Protein AF-A0A937E155-F1 (afdb_monomer)

Solvent-accessible surface area (backbone atoms only — not comparable to full-atom values): 8074 Å² total; per-residue (Å²): 136,91,81,90,84,81,88,82,86,79,90,78,85,90,86,81,86,84,87,81,91,80,89,68,79,80,74,76,86,60,97,55,85,69,46,85,81,39,83,57,43,39,70,88,52,52,76,50,72,43,89,45,77,86,56,30,34,35,36,32,45,84,72,33,27,31,40,30,44,47,58,80,88,58,76,37,55,81,71,44,78,43,77,45,74,40,62,71,54,90,88,59,69,57,53,38,39,73,38,67,30,33,34,42,29,28,20,81,88,51,72,75,31,80,36,48,29,31,33,37,66,78,38,77,48,85,124

pLDDT: mean 74.6, std 17.2, range [39.94, 92.75]

Sequ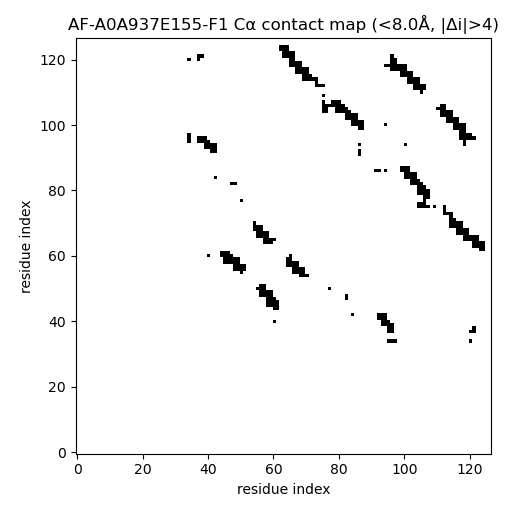ence (127 aa):
MTALIRTPLPLALAGSLLALGACAPTRSSDDAPAFNDQTCFSPSQVRGFQDGPGQTVYLNVGRDSYPLTIFGACPGLDGALGFALEPDAVGVTRLCPGDATRIAVRGSVNPVEYCSARIGPRIEGRR

Structure (mmCIF, N/CA/C/O backbone):
data_AF-A0A937E155-F1
#
_entry.id   AF-A0A937E155-F1
#
loop_
_atom_site.group_PDB
_atom_site.id
_atom_site.type_symbol
_atom_site.label_atom_id
_atom_site.label_alt_id
_atom_site.label_comp_id
_atom_site.label_asym_id
_atom_site.label_entity_id
_atom_site.label_seq_id
_atom_site.pdbx_PDB_ins_code
_atom_site.Cartn_x
_atom_site.Cartn_y
_atom_site.Cartn_z
_atom_site.occupancy
_atom_site.B_iso_or_equiv
_a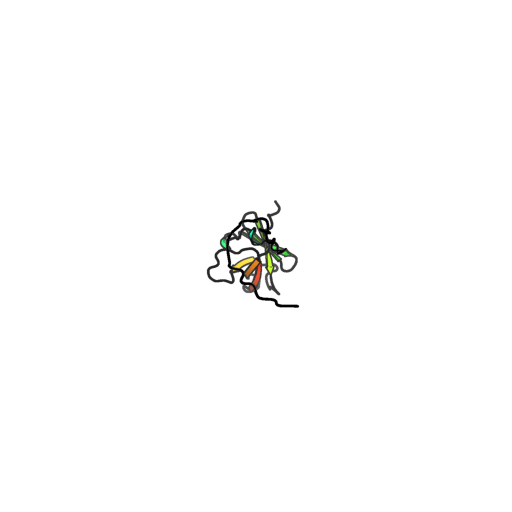tom_site.auth_seq_id
_atom_site.auth_comp_id
_atom_site.auth_asym_id
_atom_site.auth_atom_id
_atom_site.pdbx_PDB_model_num
ATOM 1 N N . MET A 1 1 ? 18.938 26.868 89.698 1.00 39.94 1 MET A N 1
ATOM 2 C CA . MET A 1 1 ? 19.978 25.861 89.406 1.00 39.94 1 MET A CA 1
ATOM 3 C C . MET A 1 1 ? 19.308 24.707 88.678 1.00 39.94 1 MET A C 1
ATOM 5 O O . MET A 1 1 ? 18.253 24.256 89.093 1.00 39.94 1 MET A O 1
ATOM 9 N N . THR A 1 2 ? 19.864 24.386 87.521 1.00 41.28 2 THR A N 1
ATOM 10 C CA . THR A 1 2 ? 19.437 23.469 86.454 1.00 41.28 2 THR A CA 1
ATOM 11 C C . THR A 1 2 ? 19.346 21.995 86.857 1.00 41.28 2 THR A C 1
ATOM 13 O O . THR A 1 2 ? 20.256 21.526 87.531 1.00 41.28 2 THR A O 1
ATOM 16 N N . ALA A 1 3 ? 18.372 21.252 86.307 1.00 46.59 3 ALA A N 1
ATOM 17 C CA . ALA A 1 3 ? 18.592 19.904 85.751 1.00 46.59 3 ALA A CA 1
ATOM 18 C C . ALA A 1 3 ? 17.389 19.425 84.905 1.00 46.59 3 ALA A C 1
ATOM 20 O O . ALA A 1 3 ? 16.290 19.231 85.417 1.00 46.59 3 ALA A O 1
ATOM 21 N N . LEU A 1 4 ? 17.639 19.241 83.601 1.00 55.44 4 LEU A N 1
ATOM 22 C CA . LEU A 1 4 ? 16.850 18.441 82.655 1.00 55.44 4 LEU A CA 1
ATOM 23 C C . LEU A 1 4 ? 16.727 16.988 83.129 1.00 55.44 4 LEU A C 1
ATOM 25 O O . LEU A 1 4 ? 17.674 16.519 83.741 1.00 55.44 4 LEU A O 1
ATOM 29 N N . ILE A 1 5 ? 15.680 16.266 82.702 1.00 59.66 5 ILE A N 1
ATOM 30 C CA . ILE A 1 5 ? 15.704 14.846 82.267 1.00 59.66 5 ILE A CA 1
ATOM 31 C C . ILE A 1 5 ? 14.323 14.561 81.626 1.00 59.66 5 ILE A C 1
ATOM 33 O O . ILE A 1 5 ? 13.294 14.743 82.261 1.00 59.66 5 ILE A O 1
ATOM 37 N N . ARG A 1 6 ? 14.248 14.437 80.293 1.00 50.75 6 ARG A N 1
ATOM 38 C CA . ARG A 1 6 ? 14.347 13.203 79.476 1.00 50.75 6 ARG A CA 1
ATOM 39 C C . ARG A 1 6 ? 12.969 12.539 79.296 1.00 50.75 6 ARG A C 1
ATOM 41 O O . ARG A 1 6 ? 12.444 11.890 80.191 1.00 50.75 6 ARG A O 1
ATOM 48 N N . THR A 1 7 ? 12.402 12.747 78.112 1.00 54.28 7 THR A N 1
ATOM 49 C CA . THR A 1 7 ? 11.187 12.109 77.588 1.00 54.28 7 THR A CA 1
ATOM 50 C C . THR A 1 7 ? 11.317 10.585 77.518 1.00 54.28 7 THR A C 1
ATOM 52 O O . THR A 1 7 ? 12.400 10.060 77.249 1.00 54.28 7 THR A O 1
ATOM 55 N N . PRO A 1 8 ? 10.187 9.879 77.663 1.00 48.75 8 PRO A N 1
ATOM 56 C CA . PRO A 1 8 ? 9.819 8.907 76.639 1.00 48.75 8 PRO A CA 1
ATOM 57 C C . PRO A 1 8 ? 8.359 9.097 76.205 1.00 48.75 8 PRO A C 1
ATOM 59 O O . PRO A 1 8 ? 7.442 9.099 77.021 1.00 48.75 8 PRO A O 1
ATOM 62 N N . LEU A 1 9 ? 8.159 9.273 74.899 1.00 51.12 9 LEU A N 1
ATOM 63 C CA . LEU A 1 9 ? 6.852 9.341 74.249 1.00 51.12 9 LEU A CA 1
ATOM 64 C C . LEU A 1 9 ? 6.442 7.906 73.864 1.00 51.12 9 LEU A C 1
ATOM 66 O O . LEU A 1 9 ? 7.111 7.326 73.004 1.00 51.12 9 LEU A O 1
ATOM 70 N N . PRO A 1 10 ? 5.404 7.296 74.466 1.00 53.25 10 PRO A N 1
ATOM 71 C CA . PRO A 1 10 ? 4.886 6.034 73.974 1.00 53.25 10 PRO A CA 1
ATOM 72 C C . PRO A 1 10 ? 3.871 6.286 72.854 1.00 53.25 10 PRO A C 1
ATOM 74 O O . PRO A 1 10 ? 3.034 7.185 72.921 1.00 53.25 10 PRO A O 1
ATOM 77 N N . LEU A 1 11 ? 3.984 5.457 71.817 1.00 55.88 11 LEU A N 1
ATOM 78 C CA . LEU A 1 11 ? 3.020 5.285 70.739 1.00 55.88 11 LEU A CA 1
ATOM 79 C C . LEU A 1 11 ? 1.590 5.067 71.266 1.00 55.88 11 LEU A C 1
ATOM 81 O O . LEU A 1 11 ? 1.359 4.140 72.037 1.00 55.88 11 LEU A O 1
ATOM 85 N N . ALA A 1 12 ? 0.630 5.815 70.723 1.00 50.75 12 ALA A N 1
ATOM 86 C CA . ALA A 1 12 ? -0.749 5.364 70.506 1.00 50.75 12 ALA A CA 1
ATOM 87 C C . ALA A 1 12 ? -1.350 6.225 69.374 1.00 50.75 12 ALA A C 1
ATOM 89 O O . ALA A 1 12 ? -1.503 7.430 69.526 1.00 50.75 12 ALA A O 1
ATOM 90 N N . LEU A 1 13 ? -1.343 5.745 68.132 1.00 45.81 13 LEU A N 1
ATOM 91 C CA . LEU A 1 13 ? -2.407 4.971 67.478 1.00 45.81 13 LEU A CA 1
ATOM 92 C C . LEU A 1 13 ? -3.696 5.772 67.182 1.00 45.81 13 LEU A C 1
ATOM 94 O O . LEU A 1 13 ? -4.449 6.111 68.086 1.00 45.81 13 LEU A O 1
ATOM 98 N N . ALA A 1 14 ? -3.966 5.879 65.875 1.00 47.88 14 ALA A N 1
ATOM 99 C CA . ALA A 1 14 ? -5.273 5.946 65.209 1.00 47.88 14 ALA A CA 1
ATOM 100 C C . ALA A 1 14 ? -6.019 7.295 65.089 1.00 47.88 14 ALA 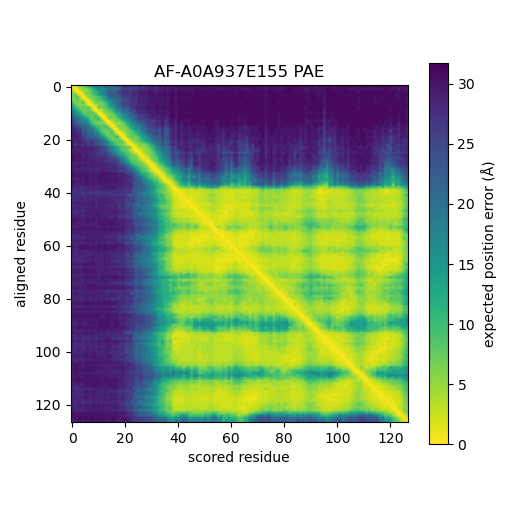A C 1
ATOM 102 O O . ALA A 1 14 ? -6.257 8.008 66.055 1.00 47.88 14 ALA A O 1
ATOM 103 N N . GLY A 1 15 ? -6.468 7.568 63.855 1.00 45.06 15 GLY A N 1
ATOM 104 C CA . GLY A 1 15 ? -7.380 8.656 63.480 1.00 45.06 15 GLY A CA 1
ATOM 105 C C . GLY A 1 15 ? -7.052 9.213 62.088 1.00 45.06 15 GLY A C 1
ATOM 106 O O . GLY A 1 15 ? -6.450 10.266 61.976 1.00 45.06 15 GLY A O 1
ATOM 107 N N . SER A 1 16 ? -7.175 8.416 61.025 1.00 48.19 16 SER A N 1
ATOM 108 C CA . SER A 1 16 ? -8.358 8.374 60.143 1.00 48.19 16 SER A CA 1
ATOM 109 C C . SER A 1 16 ? -8.468 9.532 59.136 1.00 48.19 16 SER A C 1
ATOM 111 O O . SER A 1 16 ? -8.804 10.653 59.488 1.00 48.19 16 SER A O 1
ATOM 113 N N . LEU A 1 17 ? -8.308 9.148 57.861 1.00 54.31 17 LEU A N 1
ATOM 114 C CA . LEU A 1 17 ? -9.102 9.567 56.694 1.00 54.31 17 LEU A CA 1
ATOM 115 C C . LEU A 1 17 ? -9.087 11.049 56.278 1.00 54.31 17 LEU A C 1
ATOM 117 O O . LEU A 1 17 ? -9.969 11.821 56.634 1.00 54.31 17 L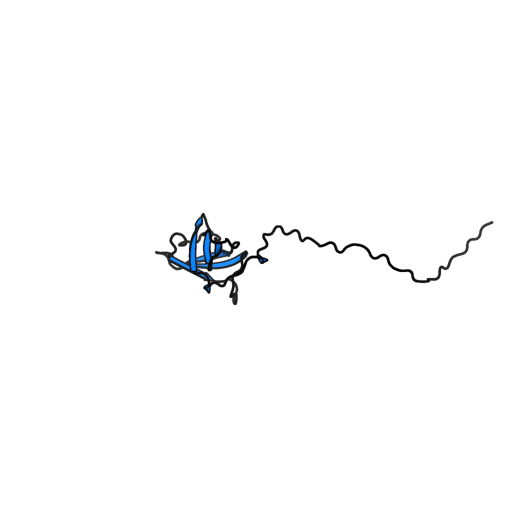EU A O 1
ATOM 121 N N . LEU A 1 18 ? -8.204 11.361 55.324 1.00 50.47 18 LEU A N 1
ATOM 122 C CA . LEU A 1 18 ? -8.468 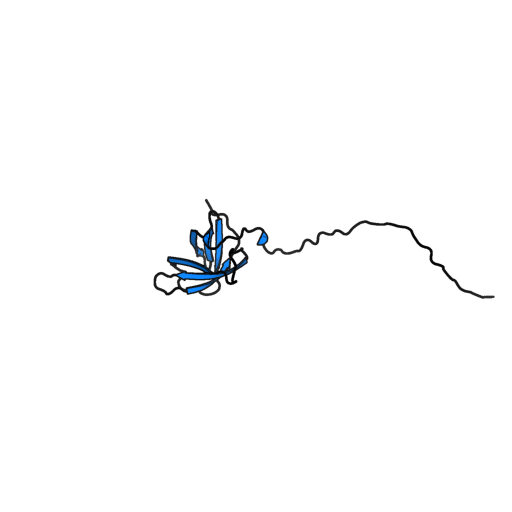12.344 54.270 1.00 50.47 18 LEU A CA 1
ATOM 123 C C . LEU A 1 18 ? -8.128 11.702 52.919 1.00 50.47 18 LEU A C 1
ATOM 125 O O . LEU A 1 18 ? -7.007 11.773 52.426 1.00 50.47 18 LEU A O 1
ATOM 129 N N . ALA A 1 19 ? -9.117 11.019 52.344 1.00 57.91 19 ALA A N 1
ATOM 130 C CA . ALA A 1 19 ? -9.165 10.790 50.909 1.00 57.91 19 ALA A CA 1
ATOM 131 C C . ALA A 1 19 ? -9.598 12.102 50.255 1.00 57.91 19 ALA A C 1
ATOM 133 O O . ALA A 1 19 ? -10.612 12.633 50.687 1.00 57.91 19 ALA A O 1
ATOM 134 N N . LEU A 1 20 ? -8.865 12.594 49.251 1.00 52.38 20 LEU A N 1
ATOM 135 C CA . LEU A 1 20 ? -9.382 13.356 48.103 1.00 52.38 20 LEU A CA 1
ATOM 136 C C . LEU A 1 20 ? -8.225 13.714 47.154 1.00 52.38 20 LEU A C 1
ATOM 138 O O . LEU A 1 20 ? -7.369 14.527 47.481 1.00 52.38 20 LEU A O 1
ATOM 142 N N . GLY A 1 21 ? -8.270 13.142 45.947 1.00 54.84 21 GLY A N 1
ATOM 143 C CA . GLY A 1 21 ? -7.713 13.768 44.746 1.00 54.84 21 GLY A CA 1
ATOM 144 C C . GLY A 1 21 ? -6.361 13.252 44.260 1.00 54.84 21 GLY A C 1
ATOM 145 O O . GLY A 1 21 ? -5.334 13.786 44.649 1.00 54.84 21 GLY A O 1
ATOM 146 N N . ALA A 1 22 ? -6.389 12.283 43.333 1.00 48.19 22 ALA A N 1
ATOM 147 C CA . ALA A 1 22 ? -5.553 12.279 42.119 1.00 48.19 22 ALA A CA 1
ATOM 148 C C . ALA A 1 22 ? -5.807 11.024 41.251 1.00 48.19 22 ALA A C 1
ATOM 150 O O . ALA A 1 22 ? -4.887 10.284 40.923 1.00 48.19 22 ALA A O 1
ATOM 151 N N . CYS A 1 23 ? -7.051 10.786 40.819 1.00 48.56 23 CYS A N 1
ATOM 152 C CA . CYS A 1 23 ? -7.253 10.115 39.528 1.00 48.56 23 CYS A CA 1
ATOM 153 C C . CYS A 1 23 ? -7.117 11.189 38.448 1.00 48.56 23 CYS A C 1
ATOM 155 O O . CYS A 1 23 ? -8.108 11.696 37.928 1.00 48.56 23 CYS A O 1
ATOM 157 N N . ALA A 1 24 ? -5.884 11.616 38.183 1.00 55.50 24 ALA A N 1
ATOM 158 C CA . ALA A 1 24 ? -5.604 12.371 36.977 1.00 55.50 24 ALA A CA 1
ATOM 159 C C . ALA A 1 24 ? -5.672 11.373 35.813 1.00 55.50 24 ALA A C 1
ATOM 161 O O . ALA A 1 24 ? -4.910 10.403 35.824 1.00 55.50 24 ALA A O 1
ATOM 162 N N . PRO A 1 25 ? -6.557 11.555 34.816 1.00 52.88 25 PRO A N 1
ATOM 163 C CA . PRO A 1 25 ? -6.378 10.850 33.567 1.00 52.88 25 PRO A CA 1
ATOM 164 C C . PRO A 1 25 ? -5.065 11.372 32.994 1.00 52.88 25 PRO A C 1
ATOM 166 O O . PRO A 1 25 ? -4.954 12.544 32.628 1.00 52.88 25 PRO A O 1
ATOM 169 N N . THR A 1 26 ? -4.050 10.516 32.948 1.00 58.19 26 THR A N 1
ATOM 170 C CA . THR A 1 26 ? -2.925 10.707 32.046 1.00 58.19 26 THR A CA 1
ATOM 171 C C . THR A 1 26 ? -3.522 10.705 30.644 1.00 58.19 26 THR A C 1
ATOM 173 O O . THR A 1 26 ? -3.726 9.652 30.043 1.00 58.19 26 THR A O 1
ATOM 176 N N . ARG A 1 27 ? -3.902 11.888 30.145 1.00 51.41 27 ARG A N 1
ATOM 177 C CA . ARG A 1 27 ? -4.047 12.109 28.712 1.00 51.41 27 ARG A CA 1
ATOM 178 C C . ARG A 1 27 ? -2.658 11.855 28.162 1.00 51.41 27 ARG A C 1
ATOM 180 O O . ARG A 1 27 ? -1.788 12.713 28.282 1.00 51.41 27 ARG A O 1
ATOM 187 N N . SER A 1 28 ? -2.439 10.638 27.682 1.00 49.28 28 SER A N 1
ATOM 188 C CA . SER A 1 28 ? -1.285 10.330 26.862 1.00 49.28 28 SER A CA 1
ATOM 189 C C . SER A 1 28 ? -1.352 11.290 25.686 1.00 49.28 28 SER A C 1
ATOM 191 O O . SER A 1 28 ? -2.238 11.189 24.839 1.00 49.28 28 SER A O 1
ATOM 193 N N . SER A 1 29 ? -0.483 12.293 25.725 1.00 54.25 29 SER A N 1
ATOM 194 C CA . SER A 1 29 ? -0.141 13.102 24.573 1.00 54.25 29 SER A CA 1
ATOM 195 C C . SER A 1 29 ? 0.497 12.172 23.555 1.00 54.25 29 SER A C 1
ATOM 197 O O . SER A 1 29 ? 1.700 11.954 23.589 1.00 54.25 29 SER A O 1
ATOM 199 N N . ASP A 1 30 ? -0.320 11.617 22.676 1.00 44.12 30 ASP A N 1
ATOM 200 C CA . ASP A 1 30 ? 0.135 11.138 21.386 1.00 44.12 30 ASP A CA 1
ATOM 201 C C . ASP A 1 30 ? -0.827 11.723 20.361 1.00 44.12 30 ASP A C 1
ATOM 203 O O . ASP A 1 30 ? -1.879 11.169 20.051 1.00 44.12 30 ASP A O 1
ATOM 207 N N . ASP A 1 31 ? -0.442 12.888 19.843 1.00 47.00 31 ASP A N 1
ATOM 208 C CA . ASP A 1 31 ? -0.884 13.407 18.546 1.00 47.00 31 ASP A CA 1
ATOM 209 C C . ASP A 1 31 ? -0.239 12.549 17.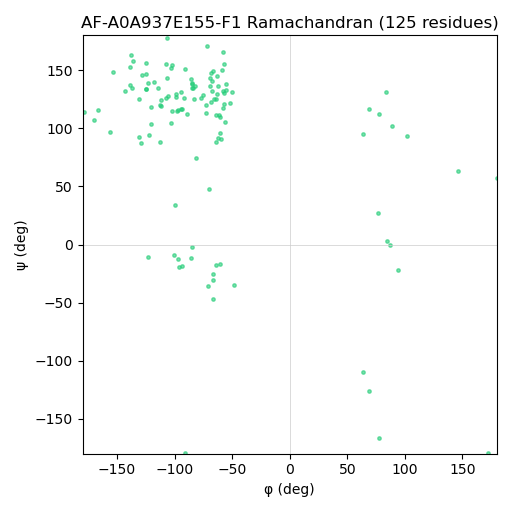431 1.00 47.00 31 ASP A C 1
ATOM 211 O O . ASP A 1 31 ? 0.402 13.024 16.498 1.00 47.00 31 ASP A O 1
ATOM 215 N N . ALA A 1 32 ? -0.333 11.229 17.586 1.00 51.28 32 ALA A N 1
ATOM 216 C CA . ALA A 1 32 ? -0.206 10.276 16.511 1.00 51.28 32 ALA A CA 1
ATOM 217 C C . ALA A 1 32 ?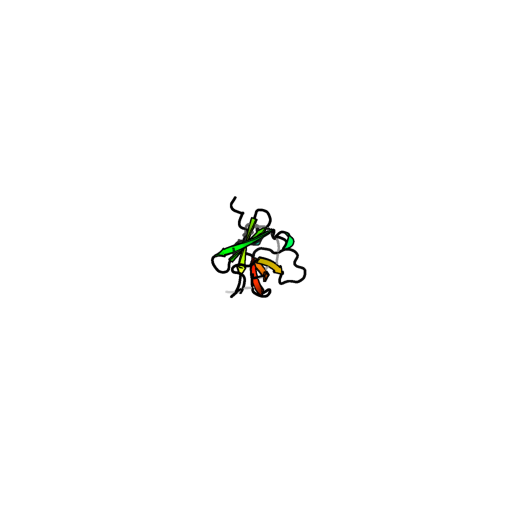 -1.641 10.059 16.023 1.00 51.28 32 ALA A C 1
ATOM 219 O O . ALA A 1 32 ? -2.510 9.758 16.848 1.00 51.28 32 ALA A O 1
ATOM 220 N N . PRO A 1 33 ? -1.941 10.220 14.721 1.00 46.69 33 PRO A N 1
ATOM 221 C CA . PRO A 1 33 ? -3.270 9.904 14.220 1.00 46.69 33 PRO A CA 1
ATOM 222 C C . PRO A 1 33 ? -3.606 8.488 14.682 1.00 46.69 33 PRO A C 1
ATOM 224 O O . PRO A 1 33 ? -2.837 7.560 14.438 1.00 46.69 33 PRO A O 1
ATOM 227 N N . ALA A 1 34 ? -4.703 8.339 15.426 1.00 46.16 34 ALA A N 1
ATOM 228 C CA . ALA A 1 34 ? -5.105 7.070 16.007 1.00 46.16 34 ALA A CA 1
ATOM 229 C C . ALA A 1 34 ? -5.419 6.071 14.880 1.00 46.16 34 ALA A C 1
ATOM 231 O O . ALA A 1 34 ? -6.558 5.935 14.438 1.00 46.16 34 ALA A O 1
ATOM 232 N N . PHE A 1 35 ? -4.396 5.352 14.411 1.00 49.09 35 PHE A N 1
ATOM 233 C CA . PHE A 1 35 ? -4.525 4.257 13.448 1.00 49.09 35 PHE A CA 1
ATOM 234 C C . PHE A 1 35 ? -5.420 3.128 14.000 1.00 49.09 35 PHE A C 1
ATOM 236 O O . PHE A 1 35 ? -5.951 2.327 13.240 1.00 49.09 35 PHE A O 1
ATOM 243 N N . ASN A 1 36 ? -5.647 3.108 15.320 1.00 45.31 36 ASN A N 1
ATOM 244 C CA . ASN A 1 36 ? -6.488 2.142 16.031 1.00 45.31 36 ASN A CA 1
ATOM 245 C C . ASN A 1 36 ? -7.992 2.232 15.695 1.00 45.31 36 ASN A C 1
ATOM 247 O O . ASN A 1 36 ? -8.686 1.225 15.795 1.00 45.31 36 ASN A O 1
ATOM 251 N N . ASP A 1 37 ? -8.497 3.391 15.253 1.00 49.22 37 ASP A N 1
ATOM 252 C CA . ASP A 1 37 ? -9.902 3.540 14.819 1.00 49.22 37 ASP A CA 1
ATOM 253 C C . ASP A 1 37 ? -10.121 3.138 13.351 1.00 49.22 37 ASP A C 1
ATOM 255 O O . ASP A 1 37 ? -11.238 3.181 12.822 1.00 49.22 37 ASP A O 1
ATOM 259 N N . GLN A 1 38 ? -9.055 2.756 12.648 1.00 63.00 38 GLN A N 1
ATOM 260 C CA . GLN A 1 38 ? -9.107 2.504 11.221 1.00 63.00 38 GLN A CA 1
ATOM 261 C C . GLN A 1 38 ? -9.269 1.006 10.978 1.00 63.00 38 GLN A C 1
ATOM 263 O O . GLN A 1 38 ? -8.423 0.186 11.320 1.00 63.00 38 GLN A O 1
ATOM 268 N N . THR A 1 39 ? -10.408 0.638 10.393 1.00 81.38 39 THR A N 1
ATOM 269 C CA . THR A 1 39 ? -10.765 -0.759 10.144 1.00 81.38 39 THR A CA 1
ATOM 270 C C . THR A 1 39 ? -9.697 -1.442 9.288 1.00 81.38 39 THR A C 1
ATOM 272 O O . THR A 1 39 ? -9.482 -1.053 8.140 1.00 81.38 39 THR A O 1
ATOM 275 N N . CYS A 1 40 ? -9.046 -2.467 9.840 1.00 87.94 40 CYS A N 1
ATOM 276 C CA . CYS A 1 40 ? -8.134 -3.329 9.093 1.00 87.94 40 CYS A CA 1
ATOM 277 C C . CYS A 1 40 ? -8.906 -4.177 8.076 1.00 87.94 40 CYS A C 1
ATOM 279 O O . CYS A 1 40 ? -10.028 -4.625 8.342 1.00 87.94 40 CYS A O 1
ATOM 281 N N . PHE A 1 41 ? -8.286 -4.474 6.940 1.00 88.62 41 PHE A N 1
ATOM 282 C CA . PHE A 1 41 ? -8.905 -5.233 5.855 1.00 88.62 41 PHE A CA 1
ATOM 283 C C . PHE A 1 41 ? -8.074 -6.455 5.479 1.00 88.62 41 PHE A C 1
ATOM 285 O O . PH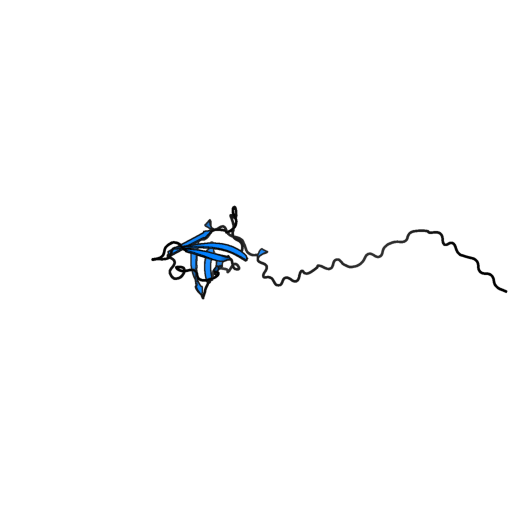E A 1 41 ? -6.878 -6.512 5.731 1.00 88.62 41 PHE A O 1
ATOM 292 N N . SER A 1 42 ? -8.699 -7.468 4.885 1.00 88.44 42 SER A N 1
ATOM 293 C CA . SER A 1 42 ? -7.951 -8.607 4.339 1.00 88.44 42 SER A CA 1
ATOM 294 C C . SER A 1 42 ? -7.490 -8.296 2.911 1.00 88.44 42 SER A C 1
ATOM 296 O O . SER A 1 42 ? -8.291 -7.740 2.159 1.00 88.44 42 SER A O 1
ATOM 298 N N . PRO A 1 43 ? -6.281 -8.707 2.479 1.00 86.94 43 PRO A N 1
ATOM 299 C CA . PRO A 1 43 ? -5.837 -8.558 1.087 1.00 86.94 43 PRO A CA 1
ATOM 300 C C . PRO A 1 43 ? -6.864 -9.049 0.054 1.00 86.94 43 PRO A C 1
ATOM 302 O O . PRO A 1 43 ? -7.046 -8.438 -0.993 1.00 86.94 43 PRO A O 1
ATOM 305 N N . SER A 1 44 ? -7.609 -10.106 0.391 1.00 84.62 44 SER A N 1
ATOM 306 C CA . SER A 1 44 ? -8.682 -10.678 -0.438 1.00 84.62 44 SER A CA 1
ATOM 307 C C . SER A 1 44 ? -9.887 -9.750 -0.676 1.00 84.62 44 SER A C 1
ATOM 309 O O . SER A 1 44 ? -10.687 -9.988 -1.580 1.00 84.62 44 SER A O 1
ATOM 311 N N . GLN A 1 45 ? -10.043 -8.696 0.129 1.00 88.44 45 GLN A N 1
ATOM 312 C CA . GLN A 1 45 ? -11.123 -7.712 0.008 1.00 88.44 45 GLN A CA 1
ATOM 313 C C . GLN A 1 45 ? -10.794 -6.591 -0.982 1.00 88.44 45 GLN A C 1
ATOM 315 O O . GLN A 1 45 ? -11.691 -5.826 -1.348 1.00 88.44 45 GLN A O 1
ATOM 320 N N . VAL A 1 46 ? -9.537 -6.491 -1.422 1.00 89.31 46 VAL A N 1
ATOM 321 C CA . VAL A 1 46 ? -9.107 -5.500 -2.407 1.00 89.31 46 VAL A CA 1
ATOM 322 C C . VAL A 1 46 ? -9.732 -5.836 -3.755 1.00 89.31 46 VAL A C 1
ATOM 324 O O . VAL A 1 46 ? -9.578 -6.936 -4.283 1.00 89.31 46 VAL A O 1
ATOM 327 N N . ARG A 1 47 ? -10.479 -4.882 -4.306 1.00 89.00 47 ARG A N 1
ATOM 328 C CA . ARG A 1 47 ? -11.170 -5.024 -5.596 1.00 89.00 47 ARG A CA 1
ATOM 329 C C . ARG A 1 47 ? -10.380 -4.443 -6.758 1.00 89.00 47 ARG A C 1
ATOM 331 O O . ARG A 1 47 ? -10.645 -4.791 -7.901 1.00 89.00 47 ARG A O 1
ATOM 338 N N . GLY A 1 48 ? -9.424 -3.575 -6.464 1.00 89.12 48 GLY A N 1
ATOM 339 C CA . GLY A 1 48 ? -8.554 -2.958 -7.449 1.00 89.12 48 GLY A CA 1
ATOM 340 C C . GLY A 1 48 ? -7.693 -1.882 -6.812 1.00 89.12 48 GLY A C 1
ATOM 341 O O . GLY A 1 48 ? -7.801 -1.611 -5.614 1.00 89.12 48 GLY A O 1
ATOM 342 N N . PHE A 1 49 ? -6.873 -1.250 -7.634 1.00 89.62 49 PHE A N 1
ATOM 343 C CA . PHE A 1 49 ? -5.981 -0.170 -7.245 1.00 89.62 49 PHE A CA 1
ATOM 344 C C . PHE A 1 49 ? -6.048 0.948 -8.288 1.00 89.62 49 PHE A C 1
ATOM 346 O O . PHE A 1 49 ? -6.496 0.725 -9.413 1.00 89.62 49 PHE A O 1
ATOM 353 N N . GLN A 1 50 ? -5.667 2.151 -7.888 1.00 88.94 50 GLN A N 1
ATOM 354 C CA . GLN A 1 50 ? -5.606 3.334 -8.737 1.00 88.94 50 GLN A CA 1
ATOM 355 C C . GLN A 1 50 ? -4.310 4.073 -8.437 1.00 88.94 50 GLN A C 1
ATOM 357 O O . GLN A 1 50 ? -3.971 4.271 -7.268 1.00 88.94 50 GLN A O 1
ATOM 362 N N . ASP A 1 51 ? -3.610 4.499 -9.478 1.00 86.75 51 ASP A N 1
ATOM 363 C CA . ASP A 1 51 ? -2.393 5.281 -9.314 1.00 86.75 51 ASP A CA 1
ATOM 364 C C . ASP A 1 51 ? -2.730 6.658 -8.733 1.00 86.75 51 ASP A C 1
ATOM 366 O O . ASP A 1 51 ? -3.670 7.338 -9.155 1.00 86.75 51 ASP A O 1
ATOM 370 N N . GLY A 1 52 ? -1.986 7.042 -7.703 1.00 85.38 52 GLY A N 1
ATOM 371 C CA . GLY A 1 52 ? -2.066 8.342 -7.062 1.00 85.38 52 GLY A CA 1
ATOM 372 C C . GLY A 1 52 ? -0.861 9.214 -7.412 1.00 85.38 52 GLY A C 1
ATOM 373 O O . GLY A 1 52 ? 0.057 8.792 -8.113 1.00 85.38 52 GLY A O 1
ATOM 374 N N . PRO A 1 53 ? -0.830 10.460 -6.920 1.00 83.12 53 PRO A N 1
ATOM 375 C CA . PRO A 1 53 ? 0.313 11.332 -7.134 1.00 83.12 53 PRO A CA 1
ATOM 376 C C . PRO A 1 53 ? 1.558 10.826 -6.385 1.00 83.12 53 PRO A C 1
ATOM 378 O O . PRO A 1 53 ? 1.492 10.403 -5.225 1.00 83.12 53 PRO A O 1
ATOM 381 N N . GLY A 1 54 ? 2.719 10.946 -7.033 1.00 85.25 54 GLY A N 1
ATOM 382 C CA . GLY A 1 54 ? 4.015 10.602 -6.447 1.00 85.25 54 GLY A CA 1
ATOM 383 C C . GLY A 1 54 ? 4.176 9.097 -6.230 1.00 85.25 54 GLY A C 1
ATOM 384 O O . GLY A 1 54 ? 4.023 8.315 -7.156 1.00 85.25 54 GLY A O 1
ATOM 385 N N . GLN A 1 55 ? 4.504 8.692 -5.002 1.00 86.56 55 GLN A N 1
ATOM 386 C CA . GLN A 1 55 ? 4.692 7.285 -4.615 1.00 86.56 55 GLN A CA 1
ATOM 387 C C . GLN A 1 55 ? 3.452 6.724 -3.906 1.00 86.56 55 GLN A C 1
ATOM 389 O O . GLN A 1 55 ? 3.570 5.942 -2.963 1.00 86.56 55 GLN A O 1
ATOM 394 N N . THR A 1 56 ? 2.260 7.171 -4.307 1.00 89.88 56 THR A N 1
ATOM 395 C CA . THR A 1 56 ? 1.001 6.797 -3.652 1.00 89.88 56 THR A CA 1
ATOM 396 C C . THR A 1 56 ? 0.134 5.974 -4.589 1.00 89.88 56 THR A C 1
ATOM 398 O O . THR A 1 56 ? -0.072 6.360 -5.731 1.00 89.88 56 THR A O 1
ATOM 401 N N . VAL A 1 57 ? -0.436 4.882 -4.089 1.00 91.00 57 VAL A N 1
ATOM 402 C CA . VAL A 1 57 ? -1.429 4.061 -4.797 1.00 91.00 57 VAL A CA 1
ATOM 403 C C . VAL A 1 57 ? -2.671 3.956 -3.933 1.00 91.00 57 VAL A C 1
ATOM 405 O O . VAL A 1 57 ? -2.569 3.675 -2.748 1.00 91.00 57 VAL A O 1
ATOM 408 N N . TYR A 1 58 ? -3.855 4.144 -4.490 1.00 92.00 58 TYR A N 1
ATOM 409 C CA . TYR A 1 58 ? -5.101 3.978 -3.752 1.00 92.00 58 TYR A CA 1
ATOM 410 C C . TYR A 1 58 ? -5.652 2.572 -3.957 1.00 92.00 58 TYR A C 1
ATOM 412 O O . TYR A 1 58 ? -6.014 2.189 -5.066 1.00 92.00 58 TYR A O 1
ATOM 420 N N . LEU A 1 59 ? -5.744 1.798 -2.880 1.00 91.50 59 LEU A N 1
ATOM 421 C CA . LEU A 1 59 ? -6.413 0.503 -2.873 1.00 91.50 59 LEU A CA 1
ATOM 422 C C . LEU A 1 59 ? -7.907 0.683 -2.655 1.00 91.50 59 LEU A C 1
ATOM 424 O O . LEU A 1 59 ? -8.312 1.385 -1.733 1.00 91.50 59 LEU A O 1
ATOM 428 N N . ASN A 1 60 ? -8.723 -0.016 -3.435 1.00 90.81 60 ASN A N 1
ATOM 429 C CA . ASN A 1 60 ? -10.172 -0.025 -3.274 1.00 90.81 60 ASN A CA 1
ATOM 430 C C . ASN A 1 60 ? -10.602 -1.252 -2.480 1.00 90.81 60 ASN A C 1
ATOM 432 O O . ASN A 1 60 ? -10.466 -2.387 -2.947 1.00 90.81 60 ASN A O 1
ATOM 436 N N . VAL A 1 61 ? -11.151 -1.022 -1.293 1.00 89.88 61 VAL A N 1
ATOM 437 C CA . VAL A 1 61 ? -11.584 -2.058 -0.358 1.00 89.88 61 VAL A CA 1
ATOM 438 C C . VAL A 1 61 ? -13.066 -1.853 -0.070 1.00 89.88 61 VAL A C 1
ATOM 440 O O . VAL A 1 61 ? -13.473 -1.078 0.794 1.00 89.88 61 VAL A O 1
ATOM 443 N N . GLY A 1 62 ? -13.909 -2.557 -0.825 1.00 87.00 62 GLY A N 1
ATOM 444 C CA . GLY A 1 62 ? -15.357 -2.379 -0.743 1.00 87.00 62 GLY A CA 1
ATOM 445 C C . GLY A 1 62 ? -15.774 -0.968 -1.165 1.00 87.00 62 GLY A C 1
ATOM 446 O O . GLY A 1 62 ? -15.721 -0.649 -2.348 1.00 87.00 62 GLY A O 1
ATOM 447 N N . ARG A 1 63 ? -16.217 -0.156 -0.200 1.00 85.12 63 ARG A N 1
ATOM 448 C CA . ARG A 1 63 ? -16.656 1.237 -0.411 1.00 85.12 63 ARG A CA 1
ATOM 449 C C . ARG A 1 63 ? -15.601 2.279 -0.020 1.00 85.12 63 ARG A C 1
ATOM 451 O O . ARG A 1 63 ? -15.808 3.467 -0.242 1.00 85.12 63 ARG A O 1
ATOM 458 N N . ASP A 1 64 ? -14.528 1.825 0.613 1.00 89.06 64 ASP A N 1
ATOM 459 C CA . ASP A 1 64 ? -13.483 2.668 1.171 1.00 89.06 64 ASP A CA 1
ATOM 460 C C . ASP A 1 64 ? -12.218 2.552 0.313 1.00 89.06 64 ASP A C 1
ATOM 462 O O . ASP A 1 64 ? -11.983 1.537 -0.354 1.00 89.06 64 ASP A O 1
ATOM 466 N N . SER A 1 65 ? -11.385 3.586 0.355 1.00 90.62 65 SER A N 1
ATOM 467 C CA . SER A 1 65 ? -10.084 3.619 -0.300 1.00 90.62 65 SER A CA 1
ATOM 468 C C . SER A 1 65 ? -8.972 3.767 0.736 1.00 90.62 65 SER A C 1
ATOM 470 O O . SER A 1 65 ? -9.089 4.528 1.692 1.00 90.62 65 SER A O 1
ATOM 472 N N . TYR A 1 66 ? -7.870 3.051 0.549 1.00 91.94 66 TYR A N 1
ATOM 473 C CA . TYR A 1 66 ? -6.705 3.120 1.429 1.00 91.94 66 TYR A CA 1
ATOM 474 C C . TYR A 1 66 ? -5.493 3.562 0.607 1.00 91.94 66 TYR A C 1
ATOM 476 O O . TYR A 1 66 ? -5.128 2.859 -0.337 1.00 91.94 66 TYR A O 1
ATOM 484 N N . PRO A 1 67 ? -4.867 4.710 0.915 1.00 92.62 67 PRO A N 1
ATOM 485 C CA . PRO A 1 67 ? -3.632 5.106 0.266 1.00 92.62 67 PRO A CA 1
ATOM 486 C C . PRO A 1 67 ? -2.511 4.170 0.718 1.00 92.62 67 PRO A C 1
ATOM 488 O O . PRO A 1 67 ? -2.380 3.859 1.897 1.00 92.62 67 PRO A O 1
ATOM 491 N N . LEU A 1 68 ? -1.686 3.742 -0.217 1.00 92.75 68 LEU A N 1
ATOM 492 C CA . LEU A 1 68 ? -0.466 2.993 0.001 1.00 92.75 68 LEU A CA 1
ATOM 493 C C . LEU A 1 68 ? 0.691 3.897 -0.377 1.00 92.75 68 LEU A C 1
ATOM 495 O O . LEU A 1 68 ? 0.787 4.320 -1.526 1.00 92.75 68 LEU A O 1
ATOM 499 N N . THR A 1 69 ? 1.564 4.187 0.576 1.00 92.75 69 THR A N 1
ATOM 500 C CA . THR A 1 69 ? 2.792 4.932 0.311 1.00 92.75 69 THR A CA 1
ATOM 501 C C . THR A 1 69 ? 3.909 3.942 0.050 1.00 92.75 69 THR A C 1
ATOM 503 O O . THR A 1 69 ? 4.263 3.155 0.926 1.00 92.75 69 THR A O 1
ATOM 506 N N . ILE A 1 70 ? 4.449 3.970 -1.158 1.00 91.50 70 ILE A N 1
ATOM 507 C CA . ILE A 1 70 ? 5.554 3.123 -1.588 1.00 91.50 70 ILE A CA 1
ATOM 508 C C . ILE A 1 70 ? 6.865 3.777 -1.169 1.00 91.50 70 ILE A C 1
ATOM 510 O O . ILE A 1 70 ? 7.033 4.990 -1.266 1.00 91.50 70 ILE A O 1
ATOM 514 N N . PHE A 1 71 ? 7.801 2.964 -0.696 1.00 89.38 71 PHE A N 1
ATOM 515 C CA . PHE A 1 71 ? 9.132 3.413 -0.324 1.00 89.38 71 PHE A CA 1
ATOM 516 C C . PHE A 1 71 ? 10.123 3.126 -1.448 1.00 89.38 71 PHE A C 1
ATOM 518 O O . PHE A 1 71 ? 10.270 1.987 -1.887 1.00 89.38 71 PHE A O 1
ATOM 525 N N . GLY A 1 72 ? 10.856 4.160 -1.864 1.00 84.56 72 GLY A N 1
ATOM 526 C CA . GLY A 1 72 ? 11.869 4.045 -2.912 1.00 84.56 72 GLY A CA 1
ATOM 527 C C . GLY A 1 72 ? 11.278 3.992 -4.323 1.00 84.56 72 GLY A C 1
ATOM 528 O O . GLY A 1 72 ? 10.123 4.344 -4.549 1.00 84.56 72 GLY A O 1
ATOM 529 N N . ALA A 1 73 ? 12.099 3.604 -5.298 1.00 81.44 73 ALA A N 1
ATOM 530 C CA . ALA A 1 73 ? 11.651 3.454 -6.678 1.00 81.44 73 ALA A CA 1
ATOM 531 C C . ALA A 1 73 ? 10.995 2.080 -6.868 1.00 81.44 73 ALA A C 1
ATOM 533 O O . ALA A 1 73 ? 11.620 1.063 -6.580 1.00 81.44 73 ALA A O 1
ATOM 534 N N . CYS A 1 74 ? 9.759 2.063 -7.371 1.00 84.62 74 CYS A N 1
ATOM 535 C CA . CYS A 1 74 ? 9.041 0.841 -7.724 1.00 84.62 74 CYS A CA 1
ATOM 536 C C . CYS A 1 74 ? 8.845 0.783 -9.246 1.00 84.62 74 CYS A C 1
ATOM 538 O O . CYS A 1 74 ? 7.868 1.333 -9.765 1.00 84.62 74 CYS A O 1
ATOM 540 N N . PRO A 1 75 ? 9.808 0.210 -9.988 1.00 79.81 75 PRO A N 1
ATOM 541 C CA . PRO A 1 75 ? 9.718 0.137 -11.438 1.00 79.81 75 PRO A CA 1
ATOM 542 C C . PRO A 1 75 ? 8.504 -0.699 -11.859 1.00 79.81 75 PRO A C 1
ATOM 544 O O . PRO A 1 75 ? 8.219 -1.746 -11.292 1.00 79.81 75 PRO A O 1
ATOM 547 N N . GLY A 1 76 ? 7.768 -0.223 -12.864 1.00 78.88 76 GLY A N 1
ATOM 548 C CA . GLY A 1 76 ? 6.574 -0.910 -13.367 1.00 78.88 76 GLY A CA 1
ATOM 549 C C . GLY A 1 76 ? 5.280 -0.615 -12.606 1.00 78.88 76 GLY A C 1
ATOM 550 O O . GLY A 1 76 ? 4.254 -1.184 -12.974 1.00 78.88 76 GLY A O 1
ATOM 551 N N . LEU A 1 77 ? 5.314 0.273 -11.604 1.00 80.12 77 LEU A N 1
ATOM 552 C CA . LEU A 1 77 ? 4.103 0.817 -10.992 1.00 80.12 77 LEU A CA 1
ATOM 553 C C . LEU A 1 77 ? 3.323 1.703 -11.964 1.00 80.12 77 LEU A C 1
ATOM 555 O O . LEU A 1 77 ? 2.122 1.513 -12.127 1.00 80.12 77 LEU A O 1
ATOM 559 N N . ASP A 1 78 ? 4.015 2.610 -12.656 1.00 78.31 78 ASP A N 1
ATOM 560 C CA . ASP A 1 78 ? 3.413 3.413 -13.717 1.00 78.31 78 ASP A CA 1
ATOM 561 C C . ASP A 1 78 ? 2.910 2.503 -14.846 1.00 78.31 78 ASP A C 1
ATOM 563 O O . ASP A 1 78 ? 3.692 1.868 -15.562 1.00 78.31 78 ASP A O 1
ATOM 567 N N . GLY A 1 79 ? 1.586 2.426 -14.995 1.00 76.50 79 GLY A N 1
ATOM 568 C 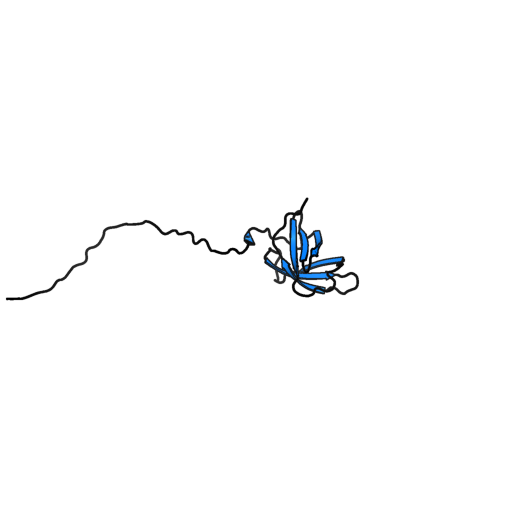CA . GLY A 1 79 ? 0.943 1.537 -15.962 1.00 76.50 79 GLY A CA 1
ATOM 569 C C . GLY A 1 79 ? 0.917 0.067 -15.534 1.00 76.50 79 GLY A C 1
ATOM 570 O O . GLY A 1 79 ? 0.909 -0.822 -16.394 1.00 76.50 79 GLY A O 1
ATOM 571 N N . ALA A 1 80 ? 0.923 -0.209 -14.227 1.00 82.62 80 ALA A N 1
ATOM 572 C CA . ALA A 1 80 ? 0.742 -1.553 -13.698 1.00 82.62 80 ALA A CA 1
ATOM 573 C C . ALA A 1 80 ? -0.595 -2.157 -14.159 1.00 82.62 80 ALA A C 1
ATOM 575 O O . ALA A 1 80 ? -1.659 -1.551 -14.054 1.00 82.62 80 ALA A O 1
ATOM 576 N N . LEU A 1 81 ? -0.545 -3.399 -14.642 1.00 83.19 81 LEU A N 1
ATOM 577 C CA . LEU A 1 81 ? -1.727 -4.167 -15.053 1.00 83.19 81 LEU A CA 1
ATOM 578 C C . LEU A 1 81 ? -2.260 -5.051 -13.924 1.00 83.19 81 LEU A C 1
ATOM 580 O O . LEU A 1 81 ? -3.385 -5.545 -13.984 1.00 83.19 81 LEU A O 1
ATOM 584 N N . GLY A 1 82 ? -1.432 -5.304 -12.914 1.00 83.31 82 GLY A N 1
ATOM 585 C CA . GLY A 1 82 ? -1.769 -6.161 -11.795 1.00 83.31 82 GLY A CA 1
ATOM 586 C C . GLY A 1 82 ? -0.992 -5.778 -10.550 1.00 83.31 82 GLY A C 1
ATOM 587 O O . GLY A 1 82 ? 0.151 -5.330 -10.621 1.00 83.31 82 GLY A O 1
ATOM 588 N N . PHE A 1 83 ? -1.636 -5.995 -9.411 1.00 86.38 83 PHE A N 1
ATOM 589 C CA . PHE A 1 83 ? -1.116 -5.644 -8.104 1.00 86.38 83 PHE A CA 1
ATOM 590 C C . PHE A 1 83 ? -1.529 -6.715 -7.101 1.00 86.38 83 PHE A C 1
ATOM 592 O O . PHE A 1 83 ? -2.702 -7.096 -7.050 1.00 86.38 83 PHE A O 1
ATOM 599 N N . ALA A 1 84 ? -0.582 -7.190 -6.301 1.00 88.25 84 ALA A N 1
ATOM 600 C CA . ALA A 1 84 ? -0.847 -8.084 -5.184 1.00 88.25 84 ALA A CA 1
ATOM 601 C C . ALA A 1 84 ? -0.204 -7.543 -3.907 1.00 88.25 84 ALA A C 1
ATOM 603 O O . ALA A 1 84 ? 0.858 -6.928 -3.942 1.00 88.25 84 ALA A O 1
ATOM 604 N N . LEU A 1 85 ? -0.873 -7.781 -2.782 1.00 88.81 85 LEU A N 1
ATOM 605 C CA . LEU A 1 85 ? -0.374 -7.450 -1.453 1.00 88.81 85 LEU A CA 1
ATOM 606 C C . LEU A 1 85 ? 0.212 -8.698 -0.814 1.00 88.81 85 LEU A C 1
ATOM 608 O O . LEU A 1 85 ? -0.462 -9.726 -0.725 1.00 88.81 85 LEU A O 1
ATOM 612 N N . GLU A 1 86 ? 1.424 -8.566 -0.306 1.00 87.38 86 GLU A N 1
ATOM 613 C CA . GLU A 1 86 ? 2.112 -9.581 0.474 1.00 87.38 86 GLU A CA 1
ATOM 614 C C . GLU A 1 86 ? 2.438 -8.997 1.850 1.00 87.38 86 GLU A C 1
ATOM 616 O O . GLU A 1 86 ? 3.355 -8.181 1.979 1.00 87.38 86 GLU A O 1
ATOM 621 N N . PRO A 1 87 ? 1.676 -9.373 2.889 1.00 81.00 87 PRO A N 1
ATOM 622 C CA . PRO A 1 87 ? 1.999 -8.992 4.255 1.00 81.00 87 PRO A CA 1
ATOM 623 C C . PRO A 1 87 ? 3.428 -9.430 4.602 1.00 81.00 87 PRO A C 1
ATOM 625 O O . PRO A 1 87 ? 3.799 -10.573 4.343 1.00 81.00 87 PRO A O 1
ATOM 628 N N . ASP A 1 88 ? 4.225 -8.535 5.192 1.00 75.31 88 ASP A N 1
ATOM 629 C CA . ASP A 1 88 ? 5.636 -8.820 5.514 1.00 75.31 88 ASP A CA 1
ATOM 630 C C . ASP A 1 88 ? 5.758 -9.910 6.603 1.00 75.31 88 ASP A C 1
ATOM 632 O O . ASP A 1 88 ? 6.669 -10.736 6.598 1.00 75.31 88 ASP A O 1
ATOM 636 N N . ALA A 1 89 ? 4.768 -9.980 7.500 1.00 73.44 89 ALA A N 1
ATOM 637 C CA . ALA A 1 89 ? 4.717 -10.957 8.579 1.00 73.44 89 ALA A CA 1
ATOM 638 C C . ALA A 1 89 ? 3.897 -12.213 8.222 1.00 73.44 89 ALA A C 1
ATOM 640 O O . ALA A 1 89 ? 2.743 -12.156 7.788 1.00 73.44 89 ALA A O 1
ATOM 641 N N . VAL A 1 90 ? 4.490 -13.380 8.490 1.00 70.69 90 VAL A N 1
ATOM 642 C CA . VAL A 1 90 ? 3.865 -14.696 8.292 1.00 70.69 90 VAL A CA 1
ATOM 643 C C . VAL A 1 90 ? 2.643 -14.849 9.203 1.00 70.69 90 VAL A C 1
ATOM 645 O O . VAL A 1 90 ? 2.722 -14.631 10.409 1.00 70.69 90 VAL A O 1
ATOM 648 N N . GLY A 1 91 ? 1.508 -15.258 8.629 1.00 69.75 91 GLY A N 1
ATOM 649 C CA . GLY A 1 91 ? 0.253 -15.466 9.363 1.00 69.75 91 GLY A CA 1
ATOM 650 C C . GLY A 1 91 ? -0.623 -14.217 9.502 1.00 69.75 91 GLY A C 1
ATOM 651 O O . GLY A 1 91 ? -1.721 -14.300 10.055 1.00 69.75 91 GLY A O 1
ATOM 652 N N . VAL A 1 92 ? -0.192 -13.072 8.965 1.00 74.50 92 VAL A N 1
ATOM 653 C CA . VAL A 1 92 ? -1.027 -11.871 8.904 1.00 74.50 92 VAL A CA 1
ATOM 654 C C . VAL A 1 92 ? -2.115 -12.052 7.849 1.00 74.50 92 VAL A C 1
ATOM 656 O O . VAL A 1 92 ? -1.861 -12.142 6.652 1.00 74.50 92 VAL A O 1
ATOM 659 N N . THR A 1 93 ? -3.362 -12.110 8.311 1.00 80.12 93 THR A N 1
ATOM 660 C CA . THR A 1 93 ? -4.553 -12.261 7.455 1.00 80.12 93 THR A CA 1
ATOM 661 C C . THR A 1 93 ? -5.234 -10.930 7.142 1.00 80.12 93 THR A C 1
ATOM 663 O O . THR A 1 93 ? -6.114 -10.862 6.272 1.00 80.12 93 THR A O 1
ATOM 666 N N . ARG A 1 94 ? -4.846 -9.872 7.863 1.00 87.25 94 ARG A N 1
ATOM 667 C CA . ARG A 1 94 ? -5.425 -8.531 7.800 1.00 87.25 94 ARG A CA 1
ATOM 668 C C . ARG A 1 94 ? -4.321 -7.491 7.848 1.00 87.25 94 ARG A C 1
ATOM 670 O O . ARG A 1 94 ? -3.418 -7.616 8.659 1.00 87.25 94 ARG A O 1
ATOM 677 N N . LEU A 1 95 ? -4.439 -6.474 7.015 1.00 88.75 95 LEU A N 1
ATOM 678 C CA . LEU A 1 95 ? -3.556 -5.328 6.987 1.00 88.75 95 LEU A CA 1
ATOM 679 C C . LEU A 1 95 ? -4.283 -4.135 7.605 1.00 88.75 95 LEU A C 1
ATOM 681 O O . LEU A 1 95 ? -5.422 -3.820 7.237 1.00 88.75 95 LEU A O 1
ATOM 685 N N . CYS A 1 96 ? -3.634 -3.503 8.567 1.00 90.06 96 CYS A N 1
ATOM 686 C CA . CYS A 1 96 ? -4.102 -2.312 9.242 1.00 90.06 96 CYS A CA 1
ATOM 687 C C . CYS A 1 96 ? -3.360 -1.083 8.703 1.00 90.06 96 CYS A C 1
ATOM 689 O O . CYS A 1 96 ? -2.215 -1.171 8.254 1.00 90.06 96 CYS A O 1
ATOM 691 N N . PRO A 1 97 ? -3.981 0.098 8.746 1.00 90.50 97 PRO A N 1
ATOM 692 C CA . PRO A 1 97 ? -3.251 1.336 8.526 1.00 90.50 97 PRO A CA 1
ATOM 693 C C . PRO A 1 97 ? -2.069 1.486 9.485 1.00 90.50 97 PRO A C 1
ATOM 695 O O . PRO A 1 97 ? -2.164 1.185 10.670 1.00 90.50 97 PRO A O 1
ATOM 698 N N . GLY A 1 98 ? -0.948 1.954 8.953 1.00 88.19 98 GLY A N 1
ATOM 699 C CA . GLY A 1 98 ? 0.341 2.002 9.631 1.00 88.19 98 GLY A CA 1
ATOM 700 C C . GLY A 1 98 ? 1.230 0.788 9.348 1.00 88.19 98 GLY A C 1
ATOM 701 O O . GLY A 1 98 ? 2.452 0.936 9.452 1.00 88.19 98 GLY A O 1
ATOM 702 N N . ASP A 1 99 ? 0.661 -0.348 8.930 1.00 88.75 99 ASP A N 1
ATOM 703 C CA . ASP A 1 99 ? 1.415 -1.577 8.676 1.00 88.75 99 ASP A CA 1
ATOM 704 C C . ASP A 1 99 ? 2.319 -1.449 7.450 1.00 88.75 99 ASP A C 1
ATOM 706 O O . ASP A 1 99 ? 1.967 -0.839 6.433 1.00 88.75 99 ASP A O 1
ATOM 710 N N . ALA A 1 100 ? 3.493 -2.072 7.550 1.00 88.69 100 ALA A N 1
ATOM 711 C CA . ALA A 1 100 ? 4.363 -2.304 6.412 1.00 88.69 100 ALA A CA 1
ATOM 712 C C . ALA A 1 100 ? 3.899 -3.555 5.656 1.00 88.69 100 ALA A C 1
ATOM 714 O O . ALA A 1 100 ? 3.590 -4.589 6.249 1.00 88.69 100 ALA A O 1
ATOM 715 N N . THR A 1 101 ? 3.867 -3.461 4.335 1.00 90.19 101 THR A N 1
ATOM 716 C CA . THR A 1 101 ? 3.518 -4.562 3.440 1.00 90.19 101 THR A CA 1
ATOM 717 C C . THR A 1 101 ? 4.447 -4.539 2.242 1.00 90.19 101 THR A C 1
ATOM 719 O O . THR A 1 101 ? 4.933 -3.484 1.831 1.00 90.19 101 THR A O 1
ATOM 722 N N . ARG A 1 102 ? 4.668 -5.700 1.643 1.00 90.38 102 ARG A N 1
ATOM 723 C CA . ARG A 1 102 ? 5.235 -5.784 0.305 1.00 90.38 102 ARG A CA 1
ATOM 724 C C . ARG A 1 102 ? 4.121 -5.801 -0.721 1.00 90.38 102 ARG A C 1
ATOM 726 O O . ARG A 1 102 ? 2.992 -6.211 -0.438 1.00 90.38 102 ARG A O 1
ATOM 733 N N . ILE A 1 103 ? 4.440 -5.289 -1.894 1.00 89.50 103 ILE A N 1
ATOM 734 C CA . ILE A 1 103 ? 3.548 -5.270 -3.039 1.00 89.50 103 ILE A CA 1
ATOM 735 C C . ILE A 1 103 ? 4.264 -5.936 -4.198 1.00 89.50 103 ILE A C 1
ATOM 737 O O . ILE A 1 103 ? 5.433 -5.647 -4.444 1.00 89.50 103 ILE A O 1
ATOM 741 N N . ALA A 1 104 ? 3.561 -6.818 -4.893 1.00 89.31 104 ALA A N 1
ATOM 742 C CA . ALA A 1 104 ? 4.019 -7.395 -6.141 1.00 89.31 104 ALA A CA 1
ATOM 743 C C . ALA A 1 104 ? 3.292 -6.681 -7.279 1.00 89.31 104 ALA A C 1
ATOM 745 O O . ALA A 1 104 ? 2.064 -6.750 -7.399 1.00 89.31 104 ALA A O 1
ATOM 746 N N . VAL A 1 105 ? 4.052 -5.969 -8.098 1.00 88.25 105 VAL A N 1
ATOM 747 C CA . VAL A 1 105 ? 3.550 -5.147 -9.192 1.00 88.25 105 VAL A CA 1
ATOM 748 C C . VAL A 1 105 ? 3.878 -5.831 -10.505 1.00 88.25 105 VAL A C 1
ATOM 750 O O . VAL A 1 105 ? 5.028 -6.163 -10.785 1.00 88.25 105 VAL A O 1
ATOM 753 N N . ARG A 1 106 ? 2.858 -6.043 -11.336 1.00 85.88 106 ARG A N 1
ATOM 754 C CA . ARG A 1 106 ? 3.032 -6.543 -12.698 1.00 85.88 106 ARG A CA 1
ATOM 755 C C . ARG A 1 106 ? 2.881 -5.386 -13.679 1.00 85.88 106 ARG A C 1
ATOM 757 O O . ARG A 1 106 ? 1.760 -4.963 -13.968 1.00 85.88 106 ARG A O 1
ATOM 764 N N . GLY A 1 107 ? 4.006 -4.927 -14.218 1.00 77.56 107 GLY A N 1
ATOM 765 C CA . GLY A 1 107 ? 4.027 -3.977 -15.328 1.00 77.56 107 GLY A CA 1
ATOM 766 C C . GLY A 1 107 ? 3.588 -4.606 -16.657 1.00 77.56 107 GLY A C 1
ATOM 767 O O . GLY A 1 107 ? 3.446 -5.822 -16.777 1.00 77.56 107 GLY A O 1
ATOM 768 N N . SER A 1 108 ? 3.396 -3.768 -17.677 1.00 70.56 108 SER A N 1
ATOM 769 C CA . SER A 1 108 ? 3.003 -4.214 -19.026 1.00 70.56 108 SER A CA 1
ATOM 770 C C . SER A 1 108 ? 4.125 -4.949 -19.782 1.00 70.56 108 SER A C 1
ATOM 772 O O . SER A 1 108 ? 3.870 -5.907 -20.506 1.00 70.56 108 SER A O 1
ATOM 774 N N . VAL A 1 109 ? 5.378 -4.526 -19.583 1.00 70.62 109 VAL A N 1
ATOM 775 C CA . VAL A 1 109 ? 6.561 -5.044 -20.306 1.00 70.62 109 VAL A CA 1
ATOM 776 C C . VAL A 1 109 ? 7.652 -5.611 -19.395 1.00 70.62 109 VAL A C 1
ATOM 778 O O . VAL A 1 109 ? 8.581 -6.250 -19.878 1.00 70.62 109 VAL A O 1
ATOM 781 N N . ASN A 1 110 ? 7.545 -5.382 -18.086 1.00 68.56 110 ASN A N 1
ATOM 782 C CA . ASN A 1 110 ? 8.560 -5.759 -17.107 1.00 68.56 110 ASN A CA 1
ATOM 783 C C . ASN A 1 110 ? 8.151 -7.028 -16.340 1.00 68.56 110 ASN A C 1
ATOM 785 O O . ASN A 1 110 ? 6.952 -7.305 -16.216 1.00 68.56 110 ASN A O 1
ATOM 789 N N . PRO A 1 111 ? 9.125 -7.790 -15.807 1.00 77.25 111 PRO A N 1
ATOM 790 C CA . PRO A 1 111 ? 8.849 -8.851 -14.842 1.00 77.25 111 PRO A CA 1
ATOM 791 C C . PRO A 1 111 ? 8.131 -8.304 -13.597 1.00 77.25 111 PRO A C 1
ATOM 793 O O . PRO A 1 111 ? 8.051 -7.095 -13.385 1.00 77.25 111 PRO A O 1
ATOM 796 N N . VAL A 1 112 ? 7.573 -9.209 -12.787 1.00 83.94 112 VAL A N 1
ATOM 797 C CA . VAL A 1 112 ? 6.931 -8.828 -11.520 1.00 83.94 112 VAL A CA 1
ATOM 798 C C . VAL A 1 112 ? 7.983 -8.234 -10.587 1.00 83.94 112 VAL A C 1
ATOM 800 O O . VAL A 1 112 ? 8.990 -8.882 -10.307 1.00 83.94 112 VAL A O 1
ATOM 803 N N . GLU A 1 113 ? 7.722 -7.023 -10.111 1.00 86.75 113 GLU A N 1
ATOM 804 C CA . GLU A 1 113 ? 8.595 -6.269 -9.215 1.00 86.75 113 GLU A CA 1
ATOM 805 C C . GLU A 1 113 ? 8.021 -6.242 -7.803 1.00 86.75 113 GLU A C 1
ATOM 807 O O . GLU A 1 113 ? 6.805 -6.155 -7.618 1.00 86.75 113 GLU A O 1
ATOM 812 N N . TYR A 1 114 ? 8.901 -6.314 -6.805 1.00 88.50 114 TYR A N 1
ATOM 813 C CA . TYR A 1 114 ? 8.512 -6.340 -5.398 1.00 88.50 114 TYR A CA 1
ATOM 814 C C . TYR A 1 114 ? 8.959 -5.064 -4.702 1.00 88.50 114 TYR A C 1
ATOM 816 O O . TYR A 1 114 ? 10.152 -4.775 -4.614 1.00 88.50 114 TYR A O 1
ATOM 824 N N . CYS A 1 115 ? 8.001 -4.320 -4.159 1.00 89.88 115 CYS A N 1
ATOM 825 C CA . CYS A 1 115 ? 8.257 -3.028 -3.537 1.00 89.88 115 CYS A CA 1
ATOM 826 C C . CYS A 1 115 ? 7.736 -3.004 -2.104 1.00 89.88 115 CYS A C 1
ATOM 828 O O . CYS A 1 115 ? 6.726 -3.626 -1.778 1.00 89.88 115 CYS A O 1
ATOM 830 N N . SER A 1 116 ? 8.423 -2.267 -1.237 1.00 91.12 116 SER A N 1
ATOM 831 C CA . SER A 1 116 ? 7.962 -2.041 0.131 1.00 91.12 116 SER A CA 1
ATOM 832 C C . SER A 1 116 ? 6.993 -0.869 0.154 1.00 91.12 116 SER A C 1
ATOM 834 O O . SER A 1 116 ? 7.269 0.184 -0.418 1.00 91.12 116 SER A O 1
ATOM 836 N N . ALA A 1 117 ? 5.878 -1.025 0.852 1.00 92.44 117 ALA A N 1
ATOM 837 C CA . ALA A 1 117 ? 4.876 0.011 1.018 1.00 92.44 117 ALA A CA 1
ATOM 838 C C . ALA A 1 117 ? 4.354 0.048 2.458 1.00 92.44 117 ALA A C 1
ATOM 840 O O . ALA A 1 117 ? 4.524 -0.891 3.237 1.00 92.44 117 ALA A O 1
ATOM 841 N N . ARG A 1 118 ? 3.702 1.150 2.817 1.00 92.12 118 ARG A N 1
ATOM 842 C CA . ARG A 1 118 ? 2.976 1.308 4.075 1.00 92.12 118 ARG A CA 1
ATOM 843 C C . ARG A 1 118 ? 1.533 1.670 3.798 1.00 92.12 118 ARG A C 1
ATOM 845 O O . ARG A 1 118 ? 1.248 2.503 2.937 1.00 92.12 118 ARG A O 1
ATOM 852 N N . ILE A 1 119 ? 0.635 1.069 4.566 1.00 92.19 119 ILE A N 1
ATOM 853 C CA . ILE A 1 119 ? -0.785 1.384 4.487 1.00 92.19 119 ILE A CA 1
ATOM 854 C C . ILE A 1 119 ? -1.049 2.696 5.210 1.00 92.19 119 ILE A C 1
ATOM 856 O O . ILE A 1 119 ? -0.676 2.874 6.366 1.00 92.19 119 ILE A O 1
ATOM 860 N N . GLY A 1 120 ? -1.682 3.628 4.521 1.00 91.44 120 GLY A N 1
ATOM 861 C CA . GLY A 1 120 ? -2.136 4.887 5.078 1.00 91.44 120 GLY A CA 1
ATOM 862 C C . GLY A 1 120 ? -3.566 4.812 5.625 1.00 91.44 120 GLY A C 1
ATOM 863 O O . GLY A 1 120 ? -4.212 3.761 5.605 1.00 91.44 120 GLY A O 1
ATOM 864 N N . PRO A 1 121 ? -4.072 5.936 6.149 1.00 89.56 121 PRO A N 1
ATOM 865 C CA . PRO A 1 121 ? -5.367 5.988 6.815 1.00 89.56 121 PRO A CA 1
ATOM 866 C C . PRO A 1 121 ? -6.521 5.722 5.845 1.00 89.56 121 PRO A C 1
ATOM 868 O O . PRO A 1 121 ? -6.453 6.089 4.674 1.00 89.56 121 PRO A O 1
ATOM 871 N N . ARG A 1 122 ? -7.616 5.136 6.345 1.00 89.69 122 ARG A N 1
ATOM 872 C CA . ARG A 1 122 ? -8.841 4.943 5.556 1.00 89.69 122 ARG A CA 1
ATOM 873 C C . ARG A 1 122 ? -9.360 6.282 5.027 1.00 89.69 122 ARG A C 1
ATOM 875 O O . ARG A 1 122 ? -9.583 7.210 5.803 1.00 89.69 122 ARG A O 1
ATOM 882 N N . ILE A 1 123 ? -9.642 6.331 3.733 1.00 89.50 123 ILE A N 1
ATOM 883 C CA . ILE A 1 123 ? -10.327 7.424 3.052 1.00 89.50 123 ILE A CA 1
ATOM 884 C C . ILE A 1 123 ? -11.687 6.888 2.615 1.00 89.50 123 ILE A C 1
ATOM 886 O O . ILE A 1 123 ? -11.776 5.866 1.940 1.00 89.50 123 ILE A O 1
ATOM 890 N N . GLU A 1 124 ? -12.764 7.551 3.017 1.00 82.38 124 GLU A N 1
ATOM 891 C CA . GLU A 1 124 ? -14.086 7.188 2.514 1.00 82.38 124 GLU A CA 1
ATOM 892 C C . GLU A 1 124 ? -14.132 7.492 1.011 1.00 82.38 124 GLU A C 1
ATOM 894 O O . GLU A 1 124 ? -13.795 8.603 0.589 1.00 82.38 124 GLU A O 1
ATOM 899 N N . GLY A 1 125 ? -14.473 6.490 0.195 1.00 67.69 125 GLY A N 1
ATOM 900 C CA . GLY A 1 125 ? -14.512 6.648 -1.254 1.00 67.69 125 GLY A CA 1
ATOM 901 C C . GLY A 1 125 ? -15.469 7.781 -1.616 1.00 67.69 125 GLY A C 1
ATOM 902 O O . GLY A 1 125 ? -16.645 7.744 -1.245 1.00 67.69 125 GLY A O 1
ATOM 903 N N . ARG A 1 126 ? -14.969 8.815 -2.308 1.00 57.22 126 ARG A N 1
ATOM 904 C CA . ARG A 1 126 ? -15.807 9.913 -2.806 1.00 57.22 126 ARG A CA 1
ATOM 905 C C . ARG A 1 126 ? -16.844 9.307 -3.759 1.00 57.22 126 ARG A C 1
ATOM 907 O O . ARG A 1 126 ? -16.471 8.817 -4.821 1.00 57.22 126 ARG A O 1
ATOM 914 N N . ARG A 1 127 ? -18.110 9.298 -3.332 1.00 48.84 127 ARG A N 1
ATOM 915 C CA . ARG A 1 127 ? -19.261 8.954 -4.179 1.00 48.84 127 ARG A CA 1
ATOM 916 C C . ARG A 1 127 ? -19.435 9.962 -5.305 1.00 48.84 127 ARG A C 1
ATOM 918 O O . ARG A 1 127 ? -19.149 11.157 -5.060 1.00 48.84 127 ARG A O 1
#

Secondary structure (DSSP, 8-state):
-------------------------------S--GGGS--B-GGGEEEEEE-STTEEEEEETTEEEEEEEPS--TT-TT-SEEEEEESSTT---B-TT-EEEEEEE-SSSPEEEEEEEE---EE---

Foldseek 3Di:
DDDDDDDDDDDDDDDDDDDDDDPPPPPPPDPPPPLVVFDWAFQVQFPDWADDPDQWIWTDRPQKIKIKRWDDDWPQPVQFPDKGKAQPDPPDRTATAQGKIWMFTHHPPDDTTITIIGIHGIGGHDD

Radius of gyration: 30.27 Å; Cα contacts (8 Å, |Δi|>4): 210; chains: 1; bounding box: 39×41×110 Å

Nearest PDB structures (foldseek):
  5dvh-assembly1_A  TM=3.335E-01  e=1.507E+00  Solanum tuberosum
  5wvx-assembly1_B  TM=3.363E-01  e=1.286E+00  Alocasia macrorrhizos
  7mus-assembly1_AH  TM=3.328E-01  e=2.072E+00  Legionella pneumophila
  6xi8-assembly1_A  TM=3.293E-01  e=6.307E+00  Saccharomyces cerevisiae S288C
  8pel-assembly1_C  TM=2.940E-01  e=6.650E+00  Thermochaetoides thermophila DSM 1495

Mean predicted aligned error: 15.03 Å